Protein AF-W6YJ99-F1 (afdb_monomer_lite)

Sequence (82 aa):
PRIAVISANAFHYTMKRKENTFFTTSIYEIERILQEREEEDDPENAKLVQDRLPPEYRSYRDVFSKSAADRLPEHRRYDHKI

Structure (mmCIF, N/CA/C/O b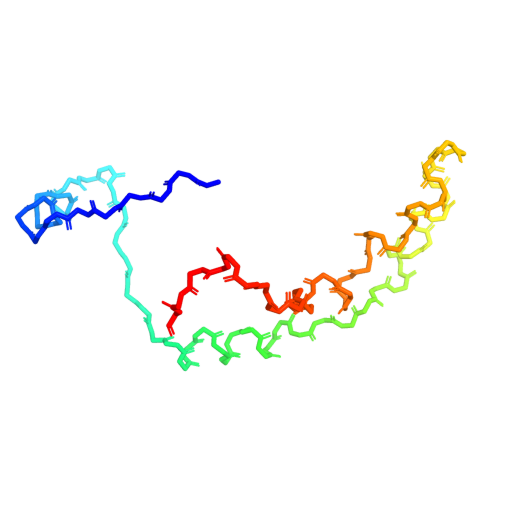ackbone):
data_AF-W6YJ99-F1
#
_entry.id   AF-W6YJ99-F1
#
loop_
_atom_site.group_PDB
_atom_site.id
_atom_site.type_symbol
_atom_site.label_atom_id
_atom_site.label_alt_id
_atom_site.label_comp_id
_atom_site.label_asym_id
_atom_site.label_entity_id
_atom_site.la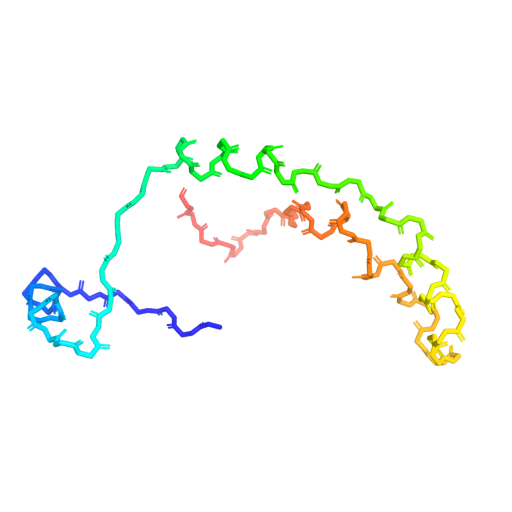bel_seq_id
_atom_site.pdbx_PDB_ins_code
_atom_site.Cartn_x
_atom_site.Cartn_y
_atom_site.Cartn_z
_atom_site.occupancy
_atom_site.B_iso_or_equiv
_atom_site.auth_seq_id
_atom_site.auth_comp_id
_atom_site.auth_asym_id
_atom_site.auth_atom_id
_atom_site.pdbx_PDB_model_num
ATOM 1 N N . PRO A 1 1 ? 0.817 -10.191 5.178 1.00 46.06 1 PRO A N 1
ATOM 2 C CA . PRO A 1 1 ? -0.073 -9.731 6.276 1.00 46.06 1 PRO A CA 1
ATOM 3 C C . PRO A 1 1 ? -0.973 -10.872 6.788 1.00 46.06 1 PRO A C 1
ATOM 5 O O . PRO A 1 1 ? -1.653 -11.506 5.990 1.00 46.06 1 PRO A O 1
ATOM 8 N N . ARG A 1 2 ? -0.955 -11.171 8.096 1.00 62.19 2 ARG A N 1
ATOM 9 C CA . ARG A 1 2 ? -1.930 -12.092 8.710 1.00 62.19 2 ARG A CA 1
ATOM 10 C C . ARG A 1 2 ? -3.151 -11.274 9.124 1.00 62.19 2 ARG A C 1
ATOM 12 O O . ARG A 1 2 ? -3.093 -10.568 10.123 1.00 62.19 2 ARG A O 1
ATOM 19 N N . ILE A 1 3 ? -4.209 -11.331 8.323 1.00 80.00 3 ILE A N 1
ATOM 20 C CA . ILE A 1 3 ? -5.486 -10.667 8.603 1.00 80.00 3 ILE A CA 1
ATOM 21 C C . ILE A 1 3 ? -6.408 -11.711 9.233 1.00 80.00 3 ILE A C 1
ATOM 23 O O . ILE A 1 3 ? -6.515 -12.824 8.723 1.00 80.00 3 ILE A O 1
ATOM 27 N N . ALA A 1 4 ? -7.035 -11.371 10.357 1.00 83.44 4 ALA A N 1
ATOM 28 C CA . ALA A 1 4 ? -7.976 -12.240 11.050 1.00 83.44 4 ALA A CA 1
ATOM 29 C C . ALA A 1 4 ? -9.253 -11.466 11.373 1.00 83.44 4 ALA A C 1
ATOM 31 O O . ALA A 1 4 ? -9.197 -10.321 11.819 1.00 83.44 4 ALA A O 1
ATOM 32 N N . VAL A 1 5 ? -10.399 -12.112 11.170 1.00 89.44 5 VAL A N 1
ATOM 33 C CA . VAL A 1 5 ? -11.696 -11.600 11.617 1.00 89.44 5 VAL A CA 1
ATOM 34 C C . VAL A 1 5 ? -11.877 -11.989 13.082 1.00 89.44 5 VAL A C 1
ATOM 36 O O . VAL A 1 5 ? -11.660 -13.143 13.451 1.00 89.44 5 VAL A O 1
ATOM 39 N N . ILE A 1 6 ? -12.273 -11.033 13.920 1.00 93.00 6 ILE A N 1
ATOM 40 C CA . ILE A 1 6 ? -12.525 -11.252 15.348 1.00 93.00 6 ILE A CA 1
ATOM 41 C C . ILE A 1 6 ? -13.959 -10.869 15.707 1.00 93.00 6 ILE A C 1
ATOM 43 O O . ILE A 1 6 ? -14.601 -10.081 15.016 1.00 93.00 6 ILE A O 1
ATOM 47 N N . SER A 1 7 ? -14.467 -11.422 16.807 1.00 96.00 7 SER A N 1
ATOM 48 C CA . SER A 1 7 ? -15.776 -11.043 17.340 1.00 96.00 7 SER A CA 1
ATOM 49 C C . SER A 1 7 ? -15.748 -9.653 17.986 1.00 96.00 7 SER A C 1
ATOM 51 O O . SER A 1 7 ? -14.695 -9.166 18.404 1.00 96.00 7 SER A O 1
ATOM 53 N N . ALA A 1 8 ? -16.924 -9.039 18.158 1.00 94.06 8 ALA A N 1
ATOM 54 C CA . ALA A 1 8 ? -17.058 -7.743 18.829 1.00 94.06 8 ALA A CA 1
ATOM 55 C C . ALA A 1 8 ? -16.473 -7.745 20.257 1.00 94.06 8 ALA A C 1
ATOM 57 O O . ALA A 1 8 ? -15.786 -6.807 20.655 1.00 94.06 8 ALA A O 1
ATOM 58 N N . ASN A 1 9 ? -16.664 -8.829 21.018 1.00 96.12 9 ASN A N 1
ATOM 59 C CA . ASN A 1 9 ? -16.109 -8.953 22.371 1.00 96.12 9 ASN A CA 1
ATOM 60 C C . ASN A 1 9 ? -14.574 -8.978 22.362 1.00 96.12 9 ASN A C 1
ATOM 62 O O . ASN A 1 9 ? -13.935 -8.317 23.181 1.00 96.12 9 ASN A O 1
ATOM 66 N N . ALA A 1 10 ? -13.979 -9.711 21.416 1.00 93.88 10 ALA A N 1
ATOM 67 C CA . ALA A 1 10 ? -12.531 -9.750 21.244 1.00 93.88 10 ALA A CA 1
ATOM 68 C C . ALA A 1 10 ? -11.980 -8.387 20.798 1.00 93.88 10 ALA A C 1
ATOM 70 O O . ALA A 1 10 ? -10.922 -7.970 21.269 1.00 93.88 10 ALA A O 1
ATOM 71 N N . PHE A 1 11 ? -12.717 -7.660 19.956 1.00 91.50 11 PHE A N 1
ATOM 72 C CA . PHE A 1 11 ? -12.377 -6.296 19.565 1.00 91.50 11 PHE A CA 1
ATOM 73 C C . PHE A 1 11 ? -12.362 -5.341 20.771 1.00 91.50 11 PHE A C 1
ATOM 75 O O . PHE A 1 11 ? -11.345 -4.695 21.028 1.00 91.50 11 PHE A O 1
ATOM 82 N N . HIS A 1 12 ? -13.423 -5.333 21.585 1.00 93.12 12 HIS A N 1
ATOM 83 C CA . HIS A 1 12 ? -13.484 -4.525 22.810 1.00 93.12 12 HIS A CA 1
ATOM 84 C C . HIS A 1 12 ? -12.375 -4.865 23.812 1.00 93.12 12 HIS A C 1
ATOM 86 O O . HIS A 1 12 ? -11.840 -3.971 24.468 1.00 93.12 12 HIS A O 1
ATOM 92 N N . TYR A 1 13 ? -12.022 -6.146 23.939 1.00 93.94 13 TYR A N 1
ATOM 93 C CA . TYR A 1 13 ? -10.904 -6.581 24.774 1.00 93.94 13 TYR A CA 1
ATOM 94 C C . TYR A 1 13 ? -9.565 -6.042 24.247 1.00 93.94 13 TYR A C 1
ATOM 96 O O . TYR A 1 13 ? -8.783 -5.466 25.002 1.00 93.94 13 TYR A O 1
ATOM 104 N N . THR A 1 14 ? -9.332 -6.167 22.940 1.00 93.12 14 THR A N 1
ATOM 105 C CA . THR A 1 14 ? -8.103 -5.728 22.262 1.00 93.12 14 THR A CA 1
ATOM 106 C C . THR A 1 14 ? -7.906 -4.214 22.353 1.00 93.12 14 THR A C 1
ATOM 108 O O . THR A 1 14 ? -6.782 -3.778 22.589 1.00 93.12 14 THR A O 1
ATOM 111 N N . MET A 1 15 ? -8.983 -3.422 22.261 1.00 92.38 15 MET A N 1
ATOM 112 C CA . MET A 1 15 ? -8.941 -1.958 22.408 1.00 92.38 15 MET A CA 1
ATOM 113 C C . MET A 1 15 ? -8.453 -1.479 23.783 1.00 92.38 15 MET A C 1
ATOM 115 O O . MET A 1 15 ? -7.929 -0.375 23.888 1.00 92.38 15 MET A O 1
ATOM 119 N N . LYS A 1 16 ? -8.646 -2.261 24.853 1.00 92.62 16 LYS A N 1
ATOM 120 C CA . LYS A 1 16 ? -8.267 -1.860 26.223 1.00 92.62 16 LYS A CA 1
ATOM 121 C C . LYS A 1 16 ? -6.807 -2.163 26.568 1.00 92.62 16 LYS A C 1
ATOM 123 O O . LYS A 1 16 ? -6.328 -1.747 27.623 1.00 92.62 16 LYS A O 1
ATOM 128 N N . ARG A 1 17 ? -6.113 -2.921 25.720 1.00 94.50 17 ARG A N 1
ATOM 129 C CA . ARG A 1 17 ? -4.720 -3.329 25.917 1.00 94.50 17 ARG A CA 1
ATOM 130 C C . ARG A 1 17 ? -3.786 -2.202 25.476 1.00 94.50 17 ARG A C 1
ATOM 132 O O . ARG A 1 17 ? -3.908 -1.704 24.364 1.00 94.50 17 ARG A O 1
ATOM 139 N N . LYS A 1 18 ? -2.864 -1.796 26.355 1.00 91.56 18 LYS A N 1
ATOM 140 C CA . LYS A 1 18 ? -1.973 -0.635 26.146 1.00 91.56 18 LYS A CA 1
ATOM 141 C C . LYS A 1 18 ? -0.931 -0.866 25.052 1.00 91.56 18 LYS A C 1
ATOM 143 O O . LYS A 1 18 ? -0.385 0.086 24.514 1.00 91.56 18 LYS A O 1
ATOM 148 N N . GLU A 1 19 ? -0.647 -2.124 24.755 1.00 95.12 19 GLU A N 1
ATOM 149 C CA . GLU A 1 19 ? 0.251 -2.555 23.689 1.00 95.12 19 GLU A CA 1
ATOM 150 C C . GLU A 1 19 ? -0.349 -2.405 22.283 1.00 95.12 19 GLU A C 1
ATOM 152 O O . GLU A 1 19 ? 0.386 -2.516 21.306 1.00 95.12 19 GLU A O 1
ATOM 157 N N . ASN A 1 20 ? -1.658 -2.152 22.167 1.00 91.38 20 ASN A N 1
ATOM 158 C CA . ASN A 1 20 ? -2.342 -2.045 20.885 1.00 91.38 20 ASN A CA 1
ATOM 159 C C . ASN A 1 20 ? -2.688 -0.592 20.561 1.00 91.38 20 ASN A C 1
ATOM 161 O O . ASN A 1 20 ? -3.162 0.159 21.412 1.00 91.38 20 ASN A O 1
ATOM 165 N N . THR A 1 21 ? -2.529 -0.220 19.295 1.00 91.00 21 THR A N 1
ATOM 166 C CA . THR A 1 21 ? -3.016 1.047 18.754 1.00 91.00 21 THR A CA 1
ATOM 167 C C . THR A 1 21 ? -4.307 0.811 17.982 1.00 91.00 21 THR A C 1
ATOM 169 O O . THR A 1 21 ? -4.398 -0.081 17.138 1.00 91.00 21 THR A O 1
ATOM 172 N N . PHE A 1 22 ? -5.329 1.608 18.288 1.00 88.00 22 PHE A N 1
ATOM 173 C CA . PHE A 1 22 ? -6.589 1.606 17.557 1.00 88.00 22 PHE A CA 1
ATOM 174 C C . PHE A 1 22 ? -6.695 2.880 16.723 1.00 88.00 22 PHE A C 1
ATOM 176 O O . PHE A 1 22 ? -6.388 3.970 17.204 1.00 88.00 22 PHE A O 1
ATOM 183 N N . PHE A 1 23 ? -7.152 2.737 15.486 1.00 89.56 23 PHE A N 1
ATOM 184 C CA . PHE A 1 23 ? -7.468 3.846 14.603 1.00 89.56 23 PHE A CA 1
ATOM 185 C C . PHE A 1 23 ? -8.751 3.525 13.845 1.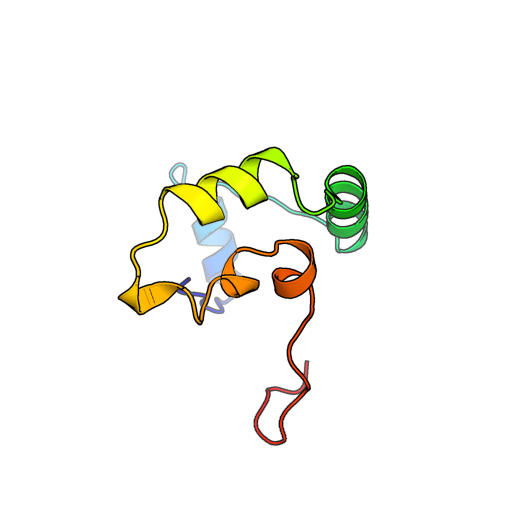00 89.56 23 PHE A C 1
ATOM 187 O O . PHE A 1 23 ? -9.092 2.365 13.617 1.00 89.56 23 PHE A O 1
ATOM 194 N N . THR A 1 24 ? -9.459 4.577 13.465 1.00 90.56 24 THR A N 1
ATOM 195 C CA . THR A 1 24 ? -10.609 4.507 12.573 1.00 90.56 24 THR A CA 1
ATOM 196 C C . THR A 1 24 ? -10.321 5.408 11.392 1.00 90.56 24 THR A C 1
ATOM 198 O O . THR A 1 24 ? -9.707 6.460 11.554 1.00 90.56 24 THR A O 1
ATOM 201 N N . THR A 1 25 ? -10.747 4.992 10.211 1.00 92.56 25 THR A N 1
ATOM 202 C CA . THR A 1 25 ? -10.691 5.830 9.022 1.00 92.56 25 THR A CA 1
ATOM 203 C C . THR A 1 25 ? -11.829 5.450 8.091 1.00 92.56 25 THR A C 1
ATOM 205 O O . THR A 1 25 ? -12.313 4.314 8.118 1.00 92.56 25 THR A O 1
ATOM 208 N N . SER A 1 26 ? -12.293 6.410 7.304 1.00 94.31 26 SER A N 1
ATOM 209 C CA . SER A 1 26 ? -13.248 6.156 6.229 1.00 94.31 26 SER A CA 1
ATOM 210 C C . SER A 1 26 ? -12.526 5.877 4.912 1.00 94.31 26 SER A C 1
ATOM 212 O O . SER A 1 26 ? -11.405 6.336 4.705 1.00 94.31 26 SER A O 1
ATOM 214 N N . ILE A 1 27 ? -13.197 5.183 3.986 1.00 92.50 27 ILE A N 1
ATOM 215 C CA . ILE A 1 27 ? -12.688 5.008 2.615 1.00 92.50 27 ILE A CA 1
ATOM 216 C C . ILE A 1 27 ? -12.360 6.377 2.004 1.00 92.50 27 ILE A C 1
ATOM 218 O O . ILE A 1 27 ? -11.285 6.554 1.458 1.00 92.50 27 ILE A O 1
ATOM 222 N N . TYR A 1 28 ? -13.221 7.378 2.196 1.00 93.81 28 TYR A N 1
ATOM 223 C CA . TYR A 1 28 ? -12.990 8.735 1.696 1.00 93.81 28 TYR A CA 1
ATOM 224 C C . TYR A 1 28 ? -11.693 9.378 2.217 1.00 93.81 28 TYR A C 1
ATOM 226 O O . TYR A 1 28 ? -10.964 10.010 1.457 1.00 93.81 28 TYR A O 1
ATOM 234 N N . GLU A 1 29 ? -11.390 9.233 3.510 1.00 92.94 29 GLU A N 1
ATOM 235 C CA . GLU A 1 29 ? -10.139 9.752 4.077 1.00 92.94 29 GLU A CA 1
ATOM 236 C C . GLU A 1 29 ? -8.917 9.039 3.502 1.00 92.94 29 GLU A C 1
ATOM 238 O O . GLU A 1 29 ? -7.919 9.701 3.219 1.00 92.94 29 GLU A O 1
ATOM 243 N N . ILE A 1 30 ? -9.009 7.717 3.309 1.00 90.94 30 ILE A N 1
ATOM 244 C CA . ILE A 1 30 ? -7.961 6.929 2.655 1.00 90.94 30 ILE A CA 1
ATOM 245 C C . ILE A 1 30 ? -7.742 7.447 1.231 1.00 90.94 30 ILE A C 1
ATOM 247 O O . ILE A 1 30 ? -6.615 7.793 0.897 1.00 90.94 30 ILE A O 1
ATOM 251 N N . GLU A 1 31 ? -8.805 7.557 0.431 1.00 90.94 31 GLU A N 1
ATOM 252 C CA . GLU A 1 31 ? -8.741 8.026 -0.960 1.00 90.94 31 GLU A CA 1
ATOM 253 C C . GLU A 1 31 ? -8.117 9.422 -1.059 1.00 90.94 31 GLU A C 1
ATOM 255 O O . GLU A 1 31 ? -7.206 9.640 -1.851 1.00 90.94 31 GLU A O 1
ATOM 260 N N . ARG A 1 32 ? -8.526 10.364 -0.198 1.00 91.62 32 ARG A N 1
ATOM 261 C CA . ARG A 1 32 ? -7.955 11.720 -0.192 1.00 91.62 32 ARG A CA 1
ATOM 262 C C . ARG A 1 32 ? -6.453 11.706 0.097 1.00 91.62 32 ARG A C 1
ATOM 264 O O . ARG A 1 32 ? -5.691 12.399 -0.567 1.00 91.62 32 ARG A O 1
ATOM 271 N N . ILE A 1 33 ? -6.028 10.916 1.081 1.00 90.38 33 ILE A N 1
ATOM 272 C CA . ILE A 1 33 ? -4.611 10.791 1.441 1.00 90.38 33 ILE A CA 1
ATOM 273 C C . ILE A 1 33 ? -3.819 10.090 0.328 1.00 90.38 33 ILE A C 1
ATOM 275 O O . ILE A 1 33 ? -2.653 10.417 0.114 1.00 90.38 33 ILE A O 1
ATOM 279 N N . LEU A 1 34 ? -4.416 9.113 -0.359 1.00 87.31 34 LEU A N 1
ATOM 280 C CA . LEU A 1 34 ? -3.787 8.442 -1.496 1.00 87.31 34 LEU A CA 1
ATOM 281 C C . LEU A 1 34 ? -3.627 9.391 -2.679 1.00 87.31 34 LEU A C 1
ATOM 283 O O . LEU A 1 34 ? -2.547 9.430 -3.251 1.00 87.31 34 LEU A O 1
ATOM 287 N N . GLN A 1 35 ? -4.636 10.208 -2.980 1.00 86.62 35 GLN A N 1
ATOM 288 C CA . GLN A 1 35 ? -4.572 11.208 -4.044 1.00 86.62 35 GLN A CA 1
ATOM 289 C C . GLN A 1 35 ? -3.481 12.261 -3.782 1.00 86.62 35 GLN A C 1
ATOM 291 O O . GLN A 1 35 ? -2.764 12.660 -4.692 1.00 86.62 35 GLN A O 1
ATOM 296 N N . GLU A 1 36 ? -3.292 12.676 -2.525 1.00 82.69 36 GLU A N 1
ATOM 297 C CA . GLU A 1 36 ? -2.175 13.552 -2.132 1.00 82.69 36 GLU A CA 1
ATOM 298 C C . GLU A 1 36 ? -0.792 12.897 -2.325 1.00 82.69 36 GLU A C 1
ATOM 300 O O . GLU A 1 36 ? 0.217 13.597 -2.397 1.00 82.69 36 GLU A O 1
ATOM 305 N N . ARG A 1 37 ? -0.738 11.560 -2.383 1.00 80.56 37 ARG A N 1
ATOM 306 C CA . ARG A 1 37 ? 0.477 10.735 -2.523 1.00 80.56 37 ARG A CA 1
ATOM 307 C C . ARG A 1 37 ? 0.559 10.016 -3.867 1.00 80.56 37 ARG A C 1
ATOM 309 O O . ARG A 1 37 ? 1.362 9.085 -4.014 1.00 80.56 37 ARG A O 1
ATOM 316 N N . GLU A 1 38 ? -0.294 10.398 -4.810 1.00 75.69 38 GLU A N 1
ATOM 317 C CA . GLU A 1 38 ? -0.274 9.879 -6.166 1.00 75.69 38 GLU A CA 1
ATOM 318 C C . GLU A 1 38 ? 1.022 10.395 -6.800 1.00 75.69 38 GLU A C 1
ATOM 320 O O . GLU A 1 38 ? 1.146 11.554 -7.190 1.00 75.69 38 GLU A O 1
ATOM 325 N N . GLU A 1 39 ? 2.051 9.553 -6.761 1.00 71.88 39 GLU A N 1
ATOM 326 C CA . GLU A 1 39 ? 3.366 9.872 -7.302 1.00 71.88 39 GLU A CA 1
ATOM 327 C C . GLU A 1 39 ? 3.489 9.142 -8.629 1.00 71.88 39 GLU A C 1
ATOM 329 O O . GLU A 1 39 ? 3.260 7.931 -8.713 1.00 71.88 39 GLU A O 1
ATOM 334 N N . GLU A 1 40 ? 3.875 9.885 -9.658 1.00 77.94 40 GLU A N 1
ATOM 335 C CA . GLU A 1 40 ? 4.315 9.298 -10.912 1.00 77.94 40 GLU A CA 1
ATOM 336 C C . GLU A 1 40 ? 5.585 8.464 -10.695 1.00 77.94 40 GLU A C 1
ATOM 338 O O . GLU A 1 40 ? 6.272 8.570 -9.675 1.00 77.94 40 GLU A O 1
ATOM 343 N N . ASP A 1 41 ? 5.908 7.621 -11.676 1.00 80.69 41 ASP A N 1
ATOM 344 C CA . ASP A 1 41 ? 7.155 6.868 -11.646 1.00 80.69 41 ASP A CA 1
ATOM 345 C C . ASP A 1 41 ? 8.351 7.830 -11.571 1.00 80.69 41 ASP A C 1
ATOM 347 O O . ASP A 1 41 ? 8.613 8.605 -12.493 1.00 80.69 41 ASP A O 1
ATOM 351 N N . ASP A 1 42 ? 9.089 7.760 -10.461 1.00 85.00 42 ASP A N 1
ATOM 352 C CA . ASP A 1 42 ? 10.243 8.618 -10.221 1.00 85.00 42 ASP A CA 1
ATOM 353 C C . ASP A 1 42 ? 11.375 8.310 -11.229 1.00 85.00 42 ASP A C 1
ATOM 355 O O . ASP A 1 42 ? 11.907 7.187 -11.261 1.00 85.00 42 ASP A O 1
ATOM 359 N N . PRO A 1 43 ? 11.794 9.291 -12.052 1.00 84.62 43 PRO A N 1
ATOM 360 C CA . PRO A 1 43 ? 12.869 9.101 -13.018 1.00 84.62 43 PRO A CA 1
ATOM 361 C C . PRO A 1 43 ? 14.229 8.807 -12.366 1.00 84.62 43 PRO A C 1
ATOM 363 O O . PRO A 1 43 ? 15.085 8.195 -13.014 1.00 84.62 43 PRO A O 1
ATOM 366 N N . GLU A 1 44 ? 14.461 9.212 -11.113 1.00 87.94 44 GLU A N 1
ATOM 367 C CA . GLU A 1 44 ? 15.677 8.859 -10.374 1.00 87.94 44 GLU A CA 1
ATOM 368 C C . GLU A 1 44 ? 15.679 7.370 -10.006 1.00 87.94 44 GLU A C 1
ATOM 370 O O . GLU A 1 44 ? 16.647 6.656 -10.297 1.00 87.94 44 GLU A O 1
ATOM 375 N N . ASN A 1 45 ? 14.558 6.858 -9.495 1.00 86.50 45 ASN A N 1
ATOM 376 C CA . ASN A 1 45 ? 14.372 5.431 -9.250 1.00 86.50 45 ASN A CA 1
ATOM 377 C C . ASN A 1 45 ? 14.537 4.590 -10.533 1.00 86.50 45 ASN A C 1
ATOM 379 O O . ASN A 1 45 ? 15.240 3.576 -10.536 1.00 86.50 45 ASN A O 1
ATOM 383 N N . ALA A 1 46 ? 13.986 5.038 -11.666 1.00 87.31 46 ALA A N 1
ATOM 384 C CA . ALA A 1 46 ? 14.115 4.329 -12.943 1.00 87.31 46 ALA A CA 1
ATOM 385 C C . ALA A 1 46 ? 15.578 4.162 -13.408 1.00 87.31 46 ALA A C 1
ATOM 387 O O . ALA A 1 46 ? 15.920 3.140 -14.025 1.00 87.31 46 ALA A O 1
ATOM 388 N N . LYS A 1 47 ? 16.441 5.143 -13.104 1.00 90.00 47 LYS A N 1
ATOM 389 C CA . LYS A 1 47 ? 17.892 5.074 -13.347 1.00 90.00 47 LYS A CA 1
ATOM 390 C C . LYS A 1 47 ? 18.581 4.125 -12.372 1.00 90.00 47 LYS A C 1
ATOM 392 O O . LYS A 1 47 ? 19.351 3.276 -12.807 1.00 90.00 47 LYS A O 1
ATOM 397 N N . LEU A 1 48 ? 18.248 4.189 -11.082 1.00 92.19 48 LEU A N 1
ATOM 398 C CA . LEU A 1 48 ? 18.800 3.271 -10.080 1.00 92.19 48 LEU A CA 1
ATOM 399 C C . LEU A 1 48 ? 18.519 1.806 -10.427 1.00 92.19 48 LEU A C 1
ATOM 401 O O . LEU A 1 48 ? 19.419 0.969 -10.332 1.00 92.19 48 LEU A O 1
ATOM 405 N N . VAL A 1 49 ? 17.299 1.502 -10.874 1.00 91.25 49 VAL A N 1
ATOM 406 C CA . VAL A 1 49 ? 16.935 0.159 -11.341 1.00 91.25 49 VAL A CA 1
ATOM 407 C C . VAL A 1 49 ? 17.741 -0.213 -12.589 1.00 91.25 49 VAL A C 1
ATOM 409 O O . VAL A 1 49 ? 18.211 -1.340 -12.691 1.00 91.25 49 VAL A O 1
ATOM 412 N N . GLN A 1 50 ? 17.972 0.710 -13.525 1.00 89.56 50 GLN A N 1
ATOM 413 C C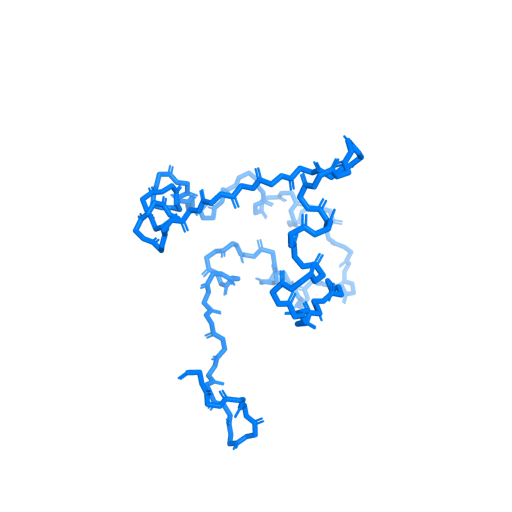A . GLN A 1 50 ? 18.806 0.428 -14.700 1.00 89.56 50 GLN A CA 1
ATOM 414 C C . GLN A 1 50 ? 20.241 0.044 -14.335 1.00 89.56 50 GLN A C 1
ATOM 416 O O . GLN A 1 50 ? 20.800 -0.882 -14.927 1.00 89.56 50 GLN A O 1
ATOM 421 N N . ASP A 1 51 ? 20.818 0.766 -13.379 1.00 93.06 51 ASP A N 1
ATOM 422 C CA . ASP A 1 51 ? 22.239 0.686 -13.058 1.00 93.06 51 ASP A CA 1
ATOM 423 C C . ASP A 1 51 ? 22.556 -0.467 -12.101 1.00 93.06 51 ASP A C 1
ATOM 425 O O . ASP A 1 51 ? 23.627 -1.068 -12.184 1.00 93.06 51 ASP A O 1
ATOM 429 N N . ARG A 1 52 ? 21.636 -0.784 -11.180 1.00 94.06 52 ARG A N 1
ATOM 430 C CA . ARG A 1 52 ? 21.878 -1.746 -10.092 1.00 94.06 52 ARG A CA 1
ATOM 431 C C . ARG A 1 52 ? 21.236 -3.110 -10.300 1.00 94.06 52 ARG A C 1
ATOM 433 O O . ARG A 1 52 ? 21.612 -4.043 -9.593 1.00 94.06 52 ARG A O 1
ATOM 440 N N . LEU A 1 53 ? 20.273 -3.246 -11.214 1.00 94.12 53 LEU A N 1
ATOM 441 C CA . LEU A 1 53 ? 19.558 -4.507 -11.398 1.00 94.12 53 LEU A CA 1
ATOM 442 C C . LEU A 1 53 ? 20.476 -5.556 -12.052 1.00 94.12 53 LEU A C 1
ATOM 444 O O . LEU A 1 53 ? 20.964 -5.332 -13.170 1.00 94.12 53 LEU A O 1
ATOM 448 N N . PRO A 1 54 ? 20.707 -6.709 -11.390 1.00 96.06 54 PRO A N 1
ATOM 449 C CA . PRO A 1 54 ? 21.516 -7.780 -11.955 1.00 96.06 54 PRO A CA 1
ATOM 450 C C . PRO A 1 54 ? 20.986 -8.251 -13.320 1.00 96.06 54 PRO A C 1
ATOM 452 O O . PRO A 1 54 ? 19.769 -8.216 -13.544 1.00 96.06 54 PRO A O 1
ATOM 455 N N . PRO A 1 55 ? 21.864 -8.691 -14.244 1.00 94.06 55 PRO A N 1
ATOM 456 C CA . PRO A 1 55 ? 21.474 -9.100 -15.595 1.00 94.06 55 PRO A CA 1
ATOM 457 C C . PRO A 1 55 ? 20.341 -10.129 -15.635 1.00 94.06 55 PRO A C 1
ATOM 459 O O . PRO A 1 55 ? 19.455 -10.027 -16.481 1.00 94.06 55 PRO A O 1
ATOM 462 N N . GLU A 1 56 ? 20.339 -11.070 -14.694 1.00 96.12 56 GLU A N 1
ATOM 463 C CA . GLU A 1 56 ? 19.370 -12.161 -14.577 1.00 96.12 56 GLU A CA 1
ATOM 464 C C . GLU A 1 56 ? 17.949 -11.654 -14.301 1.00 96.12 56 GLU A C 1
ATOM 466 O O . GLU A 1 56 ? 16.977 -12.326 -14.640 1.00 96.12 56 GLU A O 1
ATOM 471 N N . TYR A 1 57 ? 17.821 -10.458 -13.719 1.00 94.06 57 TYR A N 1
ATOM 472 C CA . TYR A 1 57 ? 16.538 -9.858 -13.360 1.00 94.06 57 TYR A CA 1
ATOM 473 C C . TYR A 1 57 ? 16.099 -8.734 -14.297 1.00 94.06 57 TYR A C 1
ATOM 475 O O . TYR A 1 57 ? 15.022 -8.176 -14.102 1.00 94.06 57 TYR A O 1
ATOM 483 N N . ARG A 1 58 ? 16.872 -8.404 -15.341 1.00 90.94 58 ARG A N 1
ATOM 484 C CA . ARG A 1 58 ? 16.538 -7.303 -16.266 1.00 90.94 58 ARG A CA 1
ATOM 485 C C . ARG A 1 58 ? 15.195 -7.476 -16.974 1.00 90.94 58 ARG A C 1
ATOM 487 O O . ARG A 1 58 ? 14.573 -6.473 -17.313 1.00 90.94 58 ARG A O 1
ATOM 494 N N . SER A 1 59 ? 14.738 -8.715 -17.168 1.00 93.81 59 SER A N 1
ATOM 495 C CA . SER A 1 59 ? 13.406 -9.011 -17.711 1.00 93.81 59 SER A CA 1
ATOM 496 C C . SER A 1 59 ? 12.261 -8.569 -16.799 1.00 93.81 59 SER A C 1
ATOM 498 O O . SER A 1 59 ? 11.155 -8.406 -17.289 1.00 93.81 59 SER A O 1
ATOM 500 N N . TYR A 1 60 ? 12.524 -8.373 -15.504 1.00 91.31 60 TYR A N 1
ATOM 501 C CA . TYR A 1 60 ? 11.553 -7.952 -14.491 1.00 91.31 60 TYR A CA 1
ATOM 502 C C . TYR A 1 60 ? 11.713 -6.475 -14.117 1.00 91.31 60 TYR A C 1
ATOM 504 O O . TYR A 1 60 ? 11.347 -6.069 -13.022 1.00 91.31 60 TYR A O 1
ATOM 512 N N . ARG A 1 61 ? 12.329 -5.647 -14.969 1.00 89.69 61 ARG A N 1
ATOM 513 C CA . ARG A 1 61 ? 12.541 -4.218 -14.669 1.00 89.69 61 ARG A CA 1
ATOM 514 C C . ARG A 1 61 ? 11.226 -3.474 -14.399 1.00 89.69 61 ARG A C 1
ATOM 516 O O . ARG A 1 61 ? 11.203 -2.530 -13.616 1.00 89.69 61 ARG A O 1
ATOM 523 N N . ASP A 1 62 ? 10.159 -3.897 -15.056 1.00 88.38 62 ASP A N 1
ATOM 524 C CA . ASP A 1 62 ? 8.808 -3.352 -14.959 1.00 88.38 62 ASP A CA 1
ATOM 525 C C . ASP A 1 62 ? 8.156 -3.558 -13.584 1.00 88.38 62 ASP A C 1
ATOM 527 O O . ASP A 1 62 ? 7.319 -2.747 -13.197 1.00 88.38 62 ASP A O 1
ATOM 531 N N . VAL A 1 63 ? 8.586 -4.552 -12.795 1.00 89.12 63 VAL A N 1
ATOM 532 C CA . VAL A 1 63 ? 8.049 -4.784 -11.436 1.00 89.12 63 VAL A CA 1
ATOM 533 C C . VAL A 1 63 ? 8.352 -3.641 -10.462 1.00 89.12 63 VAL A C 1
ATOM 535 O O . VAL A 1 63 ? 7.761 -3.579 -9.388 1.00 89.12 63 VAL A O 1
ATOM 538 N N . PHE A 1 64 ? 9.281 -2.748 -10.819 1.00 89.44 64 PHE A N 1
ATOM 539 C CA . PHE A 1 64 ? 9.635 -1.566 -10.032 1.00 89.44 64 PHE A CA 1
ATOM 540 C C . PHE A 1 64 ? 8.829 -0.315 -10.414 1.00 89.44 64 PHE A C 1
ATOM 542 O O . PHE A 1 64 ? 9.059 0.742 -9.830 1.00 89.44 64 PHE A O 1
ATOM 549 N N . SER A 1 65 ? 7.909 -0.406 -11.381 1.00 88.62 65 SER A N 1
ATOM 550 C CA . SER A 1 65 ? 6.989 0.687 -11.702 1.00 88.62 65 SER A CA 1
ATOM 551 C C . SER A 1 65 ? 5.913 0.799 -10.622 1.00 88.62 65 SER A C 1
ATOM 553 O O . SER A 1 65 ? 5.141 -0.136 -10.390 1.00 88.62 65 SER A O 1
ATOM 555 N N . LYS A 1 66 ? 5.847 1.965 -9.977 1.00 87.00 66 LYS A N 1
ATOM 556 C CA . LYS A 1 66 ? 4.798 2.320 -9.021 1.00 87.00 66 LYS A CA 1
ATOM 557 C C . LYS A 1 66 ? 3.448 2.379 -9.729 1.00 87.00 66 LYS A C 1
ATOM 559 O O . LYS A 1 66 ? 2.495 1.746 -9.284 1.00 87.00 66 LYS A O 1
ATOM 564 N N . SER A 1 67 ? 3.403 3.030 -10.892 1.00 86.94 67 SER A N 1
ATOM 565 C CA . SER A 1 67 ? 2.165 3.176 -11.667 1.00 86.94 67 SER A CA 1
ATOM 566 C C . SER A 1 67 ? 1.570 1.834 -12.121 1.00 86.94 67 SER A C 1
ATOM 568 O O . SER A 1 67 ? 0.348 1.683 -12.196 1.00 86.94 67 SER A O 1
ATOM 570 N N . ALA A 1 68 ? 2.412 0.835 -12.406 1.00 87.00 68 ALA A N 1
ATOM 571 C CA . ALA A 1 68 ? 1.964 -0.525 -12.689 1.00 87.00 68 ALA A CA 1
ATOM 572 C C . ALA A 1 68 ? 1.487 -1.264 -11.426 1.00 87.00 68 ALA A C 1
ATOM 574 O O . ALA A 1 68 ? 0.520 -2.019 -11.507 1.00 87.00 68 ALA A O 1
ATOM 575 N N . ALA A 1 69 ? 2.134 -1.045 -10.277 1.00 86.81 69 ALA A N 1
ATOM 576 C CA . ALA A 1 69 ? 1.781 -1.681 -9.007 1.00 86.81 69 ALA A CA 1
ATOM 577 C C . ALA A 1 69 ? 0.432 -1.204 -8.440 1.00 86.81 69 ALA A C 1
ATOM 579 O O . ALA A 1 69 ? -0.274 -1.995 -7.815 1.00 86.81 69 ALA A O 1
ATOM 580 N N . ASP A 1 70 ? 0.052 0.049 -8.698 1.00 86.94 70 ASP A N 1
ATOM 581 C CA . ASP A 1 70 ? -1.232 0.618 -8.262 1.00 86.94 70 ASP A CA 1
ATOM 582 C C . ASP A 1 70 ? -2.437 0.066 -9.052 1.00 86.94 70 ASP A C 1
ATOM 584 O O . ASP A 1 70 ? -3.595 0.253 -8.669 1.00 86.94 70 ASP A O 1
ATOM 588 N N . ARG A 1 71 ? -2.198 -0.669 -10.148 1.00 86.19 71 ARG A N 1
ATOM 589 C CA . ARG A 1 71 ? -3.263 -1.316 -10.922 1.00 86.19 71 ARG A CA 1
ATOM 590 C C . ARG A 1 71 ? -3.632 -2.659 -10.309 1.00 86.19 71 ARG A C 1
ATOM 592 O O . ARG A 1 71 ? -2.825 -3.586 -10.252 1.00 86.19 71 ARG A O 1
ATOM 599 N N . LEU A 1 72 ? -4.899 -2.792 -9.923 1.00 85.12 72 LEU A N 1
ATOM 600 C CA . LEU A 1 72 ? -5.436 -4.073 -9.482 1.00 85.12 72 LEU A CA 1
ATOM 601 C C . LEU A 1 72 ? -5.405 -5.100 -10.627 1.00 85.12 72 LEU A C 1
ATOM 603 O O . LEU A 1 72 ? -5.704 -4.757 -11.775 1.00 85.12 72 LEU A O 1
ATOM 607 N N . PRO A 1 73 ? -5.071 -6.368 -10.331 1.00 85.62 73 PRO A N 1
ATOM 608 C CA . PRO A 1 73 ? -5.148 -7.432 -11.318 1.00 85.62 73 PRO A CA 1
ATOM 609 C C . PRO A 1 73 ? -6.598 -7.655 -11.759 1.00 85.62 73 PRO A C 1
ATOM 611 O O . PRO A 1 73 ? -7.545 -7.385 -11.019 1.00 85.62 73 PRO A O 1
ATOM 614 N N . GLU A 1 74 ? -6.771 -8.205 -12.961 1.00 90.06 74 GLU A N 1
ATOM 615 C CA . GLU A 1 74 ? -8.096 -8.588 -13.443 1.00 90.06 74 GLU A CA 1
ATOM 616 C C . GLU A 1 74 ? -8.752 -9.607 -12.506 1.00 90.06 74 GLU A C 1
ATOM 618 O O . GLU A 1 74 ? -8.131 -10.595 -12.095 1.00 90.06 74 GLU A O 1
ATOM 623 N N . HIS A 1 75 ? -10.030 -9.374 -12.213 1.00 88.19 75 HIS A N 1
ATOM 624 C CA . HIS A 1 75 ? -10.837 -10.252 -11.378 1.00 88.19 75 HIS A CA 1
ATOM 625 C C . HIS A 1 75 ? -10.938 -11.661 -11.981 1.00 88.19 75 HIS A C 1
ATOM 627 O O . HIS A 1 75 ? -11.298 -11.852 -13.148 1.00 88.19 75 HIS A O 1
ATOM 633 N N . ARG A 1 76 ? -10.689 -12.675 -11.155 1.00 89.81 76 ARG A N 1
ATOM 634 C CA . ARG A 1 76 ? -10.703 -14.093 -11.523 1.00 89.81 76 ARG A CA 1
ATOM 635 C C . ARG A 1 76 ? -11.961 -14.779 -11.009 1.00 89.81 76 ARG A C 1
ATOM 637 O O . ARG A 1 76 ? -12.573 -14.377 -10.030 1.00 89.81 76 ARG A O 1
ATOM 644 N N . ARG A 1 77 ? -12.337 -15.898 -11.637 1.00 90.31 77 ARG A N 1
ATOM 645 C CA . ARG A 1 77 ? -13.554 -16.662 -11.273 1.00 90.31 77 ARG A C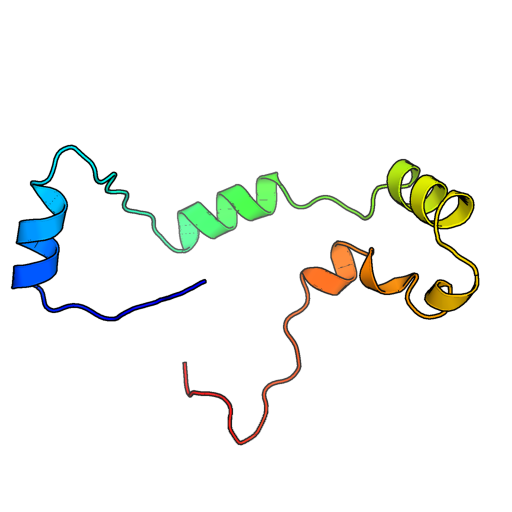A 1
ATOM 646 C C . ARG A 1 77 ? -13.585 -17.159 -9.822 1.00 90.31 77 ARG A C 1
ATOM 648 O O . ARG A 1 77 ? -14.661 -17.463 -9.323 1.00 90.31 77 ARG A O 1
ATOM 655 N N . TYR A 1 78 ? -12.421 -17.301 -9.199 1.00 88.19 78 TYR A N 1
ATOM 656 C CA . TYR A 1 78 ? -12.228 -17.810 -7.839 1.00 88.19 78 TYR A CA 1
ATOM 657 C C . TYR A 1 78 ? -11.831 -16.713 -6.846 1.00 88.19 78 TYR A C 1
ATOM 659 O O . TYR A 1 78 ? -11.518 -17.026 -5.698 1.00 88.19 78 TYR A O 1
ATOM 667 N N . ASP A 1 79 ? -11.858 -15.447 -7.261 1.00 86.94 79 ASP A N 1
ATOM 668 C CA . ASP A 1 79 ? -11.716 -14.346 -6.321 1.00 86.94 79 ASP A CA 1
ATOM 669 C C . ASP A 1 79 ? -12.957 -14.271 -5.426 1.00 86.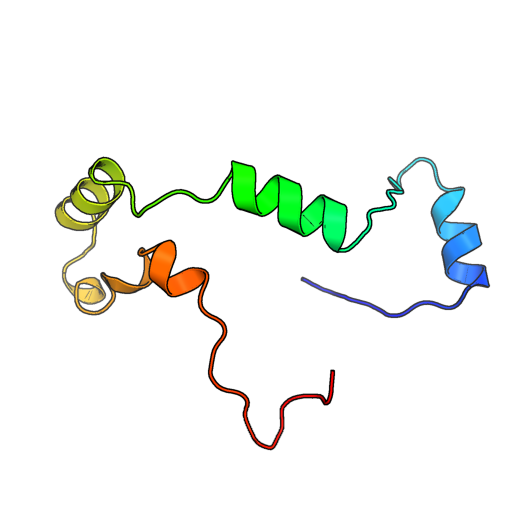94 79 ASP A C 1
ATOM 671 O O . ASP A 1 79 ? -14.068 -14.678 -5.792 1.00 86.94 79 ASP A O 1
ATOM 675 N N . HIS A 1 80 ? -12.765 -13.779 -4.207 1.00 77.25 80 HIS A N 1
ATOM 676 C CA . HIS A 1 80 ? -13.879 -13.563 -3.300 1.00 77.25 80 HIS A CA 1
ATOM 677 C C . HIS A 1 80 ? -14.772 -12.441 -3.835 1.00 77.25 80 HIS A C 1
ATOM 679 O O . HIS A 1 80 ? -14.279 -11.404 -4.272 1.00 77.25 80 HIS A O 1
ATOM 685 N N . LYS A 1 81 ? -16.094 -12.644 -3.766 1.00 75.81 81 LYS A N 1
ATOM 686 C CA . LYS A 1 81 ? -17.059 -11.565 -3.988 1.00 75.81 81 LYS A CA 1
ATOM 687 C C . LYS A 1 81 ? -16.878 -10.555 -2.861 1.00 75.81 81 LYS A C 1
ATOM 689 O O . LYS A 1 81 ? -17.149 -10.890 -1.707 1.00 75.81 81 LYS A O 1
ATOM 694 N N . ILE A 1 82 ? -16.349 -9.393 -3.216 1.00 65.06 82 ILE A N 1
ATOM 695 C CA . ILE A 1 82 ? -16.159 -8.246 -2.330 1.00 65.06 82 ILE A CA 1
ATOM 696 C C . ILE A 1 82 ? -17.453 -7.443 -2.264 1.00 65.06 82 ILE A C 1
ATOM 698 O O . ILE A 1 82 ? -18.111 -7.323 -3.324 1.00 65.06 82 ILE A O 1
#

Radius of gyration: 19.54 Å; chains: 1; bounding box: 39×31×44 Å

Organism: NCBI:txid930090

Secondary structure (DSSP, 8-state):
-------HHHHHHHHT-TT-------HHHHHHHHHHT-----HHHHHHHHHHS-GGGGGGGGGG-HHHHTSPPPP-TTS---

pLDDT: mean 88.0, std 7.88, range [46.06, 96.12]

Foldseek 3Di:
DDDDDDDPVVVVVQVVDPPDDDDDDDPVRVVVVVVVVPDAFDPVVLVVLVVPPDPVCPVVSVVSGPVVVPDDDDDDPPDDDD